Protein AF-A0A954FSQ7-F1 (afdb_monomer_lite)

Secondary structure (DSSP, 8-state):
--PPPP-----IIIIIHHSTT----HHHHHHHHHHHHHHT---

pLDDT: mean 93.85, std 9.51, range [48.59, 98.38]

Structure (mmCIF, N/CA/C/O backbone):
data_AF-A0A954FSQ7-F1
#
_entry.id   AF-A0A954FSQ7-F1
#
loop_
_atom_site.group_PDB
_atom_site.id
_atom_site.type_symbol
_atom_site.label_atom_id
_atom_site.label_alt_id
_atom_site.label_comp_id
_atom_site.label_asym_id
_atom_site.label_entity_id
_atom_site.label_seq_id
_atom_site.pdbx_PDB_ins_code
_atom_site.Cartn_x
_atom_site.Cartn_y
_atom_site.Cartn_z
_atom_site.occupancy
_atom_site.B_iso_or_equiv
_atom_site.auth_seq_id
_atom_site.auth_comp_id
_atom_site.auth_asym_id
_atom_site.auth_atom_id
_atom_site.pdbx_PDB_model_num
ATOM 1 N N . MET A 1 1 ? -14.875 -7.560 27.977 1.00 48.59 1 MET A N 1
ATOM 2 C CA . MET A 1 1 ? -13.848 -6.519 27.797 1.00 48.59 1 MET A CA 1
ATOM 3 C C . MET A 1 1 ? -13.958 -6.046 26.365 1.00 48.59 1 MET A C 1
ATOM 5 O O . MET A 1 1 ? -13.741 -6.853 25.475 1.00 48.59 1 MET A O 1
ATOM 9 N N . THR A 1 2 ? -14.379 -4.812 26.124 1.00 62.72 2 THR A N 1
ATOM 10 C CA . THR A 1 2 ? -14.203 -4.187 24.809 1.00 62.72 2 THR A CA 1
ATOM 11 C C . THR A 1 2 ? -12.807 -3.584 24.831 1.00 62.72 2 THR A C 1
ATOM 13 O O . THR A 1 2 ? -12.615 -2.518 25.405 1.00 62.72 2 THR A O 1
ATOM 16 N N . GLY A 1 3 ? -11.816 -4.352 24.379 1.00 73.75 3 GLY A N 1
ATOM 17 C CA . GLY A 1 3 ? -10.475 -3.815 24.162 1.00 73.75 3 GLY A CA 1
ATOM 18 C C . GLY A 1 3 ? -10.512 -2.851 22.983 1.00 73.75 3 GLY A C 1
ATOM 19 O O . GLY A 1 3 ? -11.283 -3.074 22.049 1.00 73.75 3 GLY A O 1
ATOM 20 N N . ASP A 1 4 ? -9.717 -1.788 23.042 1.00 86.88 4 ASP A N 1
ATOM 21 C CA . ASP A 1 4 ? -9.593 -0.851 21.930 1.00 86.88 4 ASP A CA 1
A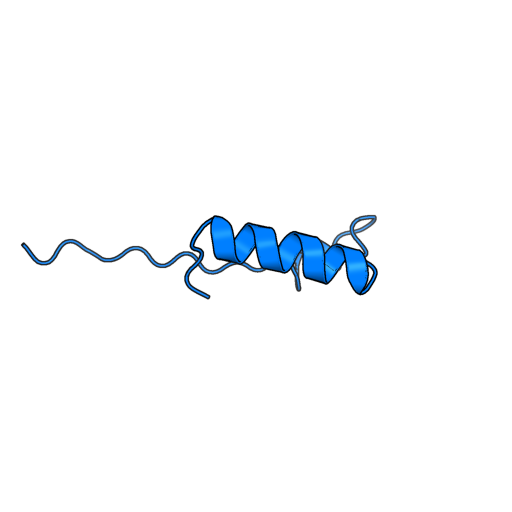TOM 22 C C . ASP A 1 4 ? -9.095 -1.608 20.690 1.00 86.88 4 ASP A C 1
ATOM 24 O O . ASP A 1 4 ? -8.032 -2.234 20.711 1.00 86.88 4 ASP A O 1
ATOM 28 N N . GLN A 1 5 ? -9.896 -1.605 19.622 1.00 89.44 5 GLN A N 1
ATOM 29 C CA . GLN A 1 5 ? -9.513 -2.207 18.350 1.00 89.44 5 GLN A CA 1
ATOM 30 C C . GLN A 1 5 ? -8.497 -1.292 17.662 1.00 89.44 5 GLN A C 1
ATOM 32 O O . GLN A 1 5 ? -8.793 -0.131 17.377 1.00 89.44 5 GLN A O 1
ATOM 37 N N . ILE A 1 6 ? -7.305 -1.820 17.386 1.00 92.38 6 ILE A N 1
ATOM 38 C CA . ILE A 1 6 ? -6.298 -1.147 16.563 1.00 92.38 6 ILE A CA 1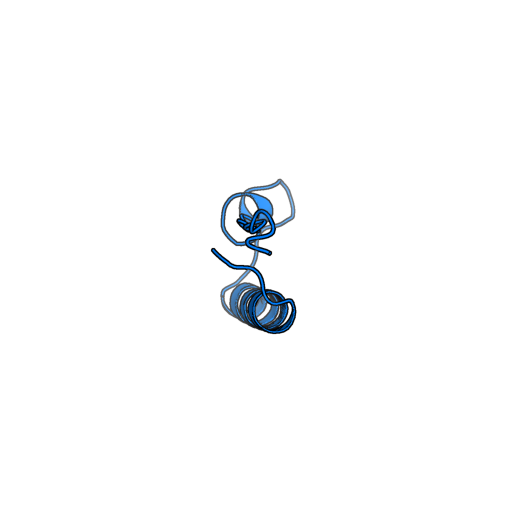
ATOM 39 C C . ILE A 1 6 ? -6.588 -1.489 15.104 1.00 92.38 6 ILE A C 1
ATOM 41 O O . ILE A 1 6 ? -6.783 -2.657 14.785 1.00 92.38 6 ILE A O 1
ATOM 45 N N . ILE A 1 7 ? -6.612 -0.465 14.251 1.00 95.25 7 ILE A N 1
ATOM 46 C CA . ILE A 1 7 ? -6.799 -0.593 12.804 1.00 95.25 7 ILE A CA 1
ATOM 47 C C . ILE A 1 7 ? -5.463 -0.285 12.128 1.00 95.25 7 ILE A C 1
ATOM 49 O O . ILE A 1 7 ? -4.879 0.776 12.370 1.00 95.25 7 ILE A O 1
ATOM 53 N N . ILE A 1 8 ? -4.989 -1.192 11.282 1.00 96.38 8 ILE A N 1
ATOM 54 C CA . ILE A 1 8 ? -3.802 -1.018 10.448 1.00 96.38 8 ILE A CA 1
ATOM 55 C C . ILE A 1 8 ? -4.249 -0.556 9.060 1.00 96.38 8 ILE A C 1
ATOM 57 O O . ILE A 1 8 ? -4.835 -1.329 8.304 1.00 96.38 8 ILE A O 1
ATOM 61 N N . PHE A 1 9 ? -3.952 0.705 8.739 1.00 97.25 9 PHE A N 1
ATOM 62 C CA . PHE A 1 9 ? -4.147 1.277 7.406 1.00 97.25 9 PHE A CA 1
ATOM 63 C C . PHE A 1 9 ? -2.829 1.233 6.625 1.00 97.25 9 PHE A C 1
ATOM 65 O O . PHE A 1 9 ? -1.881 1.942 6.977 1.00 97.25 9 PHE A O 1
ATOM 72 N N . ASP A 1 10 ? -2.761 0.400 5.590 1.00 97.88 10 ASP A N 1
ATOM 73 C CA . ASP A 1 10 ? -1.592 0.237 4.733 1.00 97.88 10 ASP A CA 1
ATOM 74 C C . ASP A 1 10 ? -1.640 1.188 3.527 1.00 97.88 10 ASP A C 1
ATOM 76 O O . ASP A 1 10 ? -2.635 1.305 2.813 1.00 97.88 10 ASP A O 1
ATOM 80 N N . THR A 1 11 ? -0.526 1.873 3.263 1.00 97.50 11 THR A N 1
ATOM 81 C CA . THR A 1 11 ? -0.383 2.771 2.105 1.00 97.50 11 THR A CA 1
ATOM 82 C C . THR A 1 11 ? 0.698 2.310 1.127 1.00 97.50 11 THR A C 1
ATOM 84 O O . THR A 1 11 ? 1.091 3.061 0.229 1.00 97.50 11 THR A O 1
ATOM 87 N N . THR A 1 12 ? 1.170 1.065 1.236 1.00 97.12 12 THR A N 1
ATOM 88 C CA . THR A 1 12 ? 2.310 0.531 0.477 1.00 97.12 12 THR A CA 1
ATOM 89 C C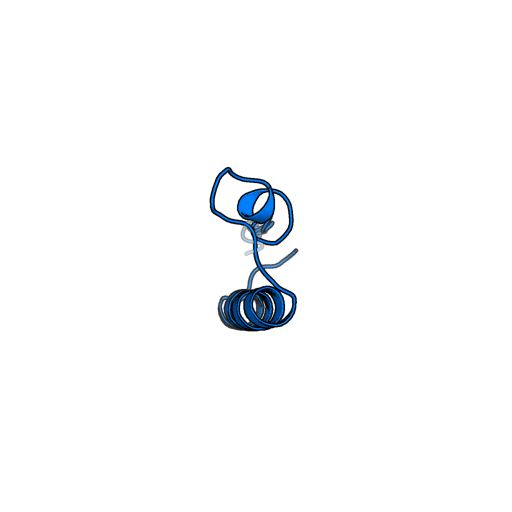 . THR A 1 12 ? 2.071 0.598 -1.032 1.00 97.12 12 THR A C 1
ATOM 91 O O . THR A 1 12 ? 2.930 1.059 -1.785 1.00 97.12 12 THR A O 1
ATOM 94 N N . LEU A 1 13 ? 0.880 0.212 -1.495 1.00 97.12 13 LEU A N 1
ATOM 95 C CA . LEU A 1 13 ? 0.537 0.202 -2.925 1.00 97.12 13 LEU A CA 1
ATOM 96 C C . LEU A 1 13 ? 0.205 1.580 -3.513 1.00 97.12 13 LEU A C 1
ATOM 98 O O . LEU A 1 13 ? -0.084 1.663 -4.705 1.00 97.12 13 LEU A O 1
ATOM 102 N N . ARG A 1 14 ? 0.239 2.647 -2.707 1.00 96.62 14 ARG A N 1
ATOM 103 C CA . ARG A 1 14 ? -0.018 4.023 -3.145 1.00 96.62 14 ARG A CA 1
ATOM 104 C C . ARG A 1 14 ? 1.185 4.918 -2.884 1.00 96.62 14 ARG A C 1
ATOM 106 O O . ARG A 1 14 ? 1.802 5.407 -3.822 1.00 96.62 14 ARG A O 1
ATOM 113 N N . ASP A 1 15 ? 1.513 5.125 -1.617 1.00 96.38 15 ASP A N 1
ATOM 114 C CA . ASP A 1 15 ? 2.574 6.037 -1.196 1.00 96.38 15 ASP A CA 1
ATOM 115 C C . ASP A 1 15 ? 3.939 5.354 -1.347 1.00 96.38 15 ASP A C 1
ATOM 117 O O . ASP A 1 15 ? 4.906 5.959 -1.816 1.00 96.38 15 ASP A O 1
ATOM 121 N N . GLY A 1 16 ? 4.001 4.056 -1.026 1.00 95.69 16 GLY A N 1
ATOM 122 C CA . GLY A 1 16 ? 5.199 3.243 -1.219 1.00 95.69 16 GLY A CA 1
ATOM 123 C C . GLY A 1 16 ? 5.633 3.206 -2.684 1.00 95.69 16 GLY A C 1
ATOM 124 O O . GLY A 1 16 ? 6.785 3.506 -2.984 1.00 95.69 16 GLY A O 1
ATOM 125 N N . GLU A 1 17 ? 4.713 2.941 -3.617 1.00 96.56 17 GLU A N 1
ATOM 126 C CA . GLU A 1 17 ? 5.055 2.899 -5.049 1.00 96.56 17 GLU A CA 1
ATOM 127 C C . GLU A 1 17 ? 5.490 4.253 -5.640 1.00 96.56 17 GLU A C 1
ATOM 129 O O . GLU A 1 17 ? 6.199 4.296 -6.649 1.00 96.56 17 GLU A O 1
ATOM 134 N N . GLN A 1 18 ? 5.065 5.359 -5.021 1.00 95.38 18 GLN A N 1
ATOM 135 C CA . GLN A 1 18 ? 5.426 6.721 -5.421 1.00 95.38 18 GLN A CA 1
ATOM 136 C C . GLN A 1 18 ? 6.802 7.141 -4.894 1.00 95.38 18 GLN A C 1
ATOM 138 O O . GLN A 1 18 ? 7.344 8.161 -5.328 1.00 95.38 18 GLN A O 1
ATOM 143 N N . SER A 1 19 ? 7.388 6.360 -3.982 1.00 96.19 19 SER A N 1
ATOM 144 C CA . SER A 1 19 ? 8.733 6.615 -3.478 1.00 96.19 19 SER A CA 1
ATOM 145 C C . SER A 1 19 ? 9.782 6.397 -4.581 1.00 96.19 19 SER A C 1
ATOM 147 O O . SER A 1 19 ? 9.663 5.460 -5.380 1.00 96.19 19 SER A O 1
ATOM 149 N N . PRO A 1 20 ? 10.835 7.236 -4.660 1.00 96.56 20 PRO A N 1
ATOM 150 C CA . PRO A 1 20 ? 11.866 7.107 -5.686 1.00 96.56 20 PRO A CA 1
ATOM 151 C C . PRO A 1 20 ? 12.509 5.717 -5.690 1.00 96.56 20 PRO A C 1
ATOM 153 O O . PRO A 1 20 ? 13.052 5.272 -4.683 1.00 96.56 20 PRO A O 1
ATOM 156 N N . GLY A 1 21 ? 12.469 5.040 -6.839 1.00 95.00 21 GLY A N 1
ATOM 157 C CA . GLY A 1 21 ? 13.033 3.695 -6.994 1.00 95.00 21 GLY A CA 1
ATOM 158 C C . GLY A 1 21 ? 12.145 2.552 -6.488 1.00 95.00 21 GLY A C 1
ATOM 159 O O . GLY A 1 21 ? 12.561 1.403 -6.579 1.00 95.00 21 GLY A O 1
ATOM 160 N N . CYS A 1 22 ? 10.929 2.838 -6.012 1.00 95.25 22 CYS A N 1
ATOM 161 C CA . CYS A 1 22 ? 9.972 1.837 -5.525 1.00 95.25 22 CYS A CA 1
ATOM 162 C C . CYS A 1 22 ? 8.800 1.590 -6.488 1.00 95.25 22 CYS A C 1
ATOM 164 O O . CYS A 1 22 ? 7.795 1.001 -6.097 1.00 95.25 22 CYS A O 1
ATOM 166 N N . SER A 1 23 ? 8.911 2.030 -7.745 1.00 95.94 23 SER A N 1
ATOM 167 C CA . SER A 1 23 ? 7.882 1.794 -8.760 1.00 95.94 23 SER A CA 1
ATOM 168 C C . SER A 1 23 ? 7.657 0.302 -8.980 1.00 95.94 23 SER A C 1
ATOM 170 O O . SER A 1 23 ? 8.603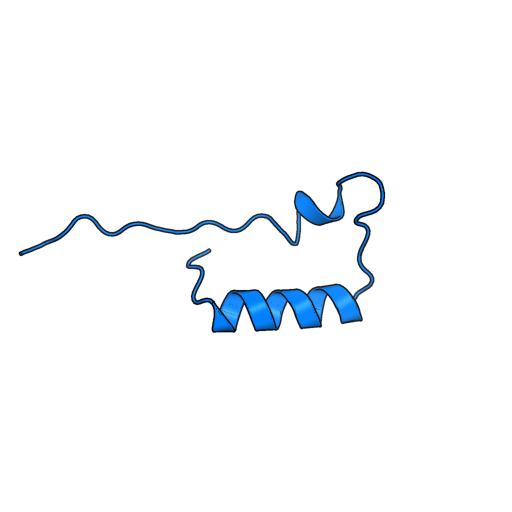 -0.438 -9.237 1.00 95.94 23 SER A O 1
ATOM 172 N N . MET A 1 24 ? 6.393 -0.112 -8.927 1.00 97.00 24 MET A N 1
ATOM 173 C CA . MET A 1 24 ? 5.986 -1.502 -9.104 1.00 97.00 24 MET A CA 1
ATOM 174 C C . MET A 1 24 ? 5.195 -1.669 -10.396 1.00 97.00 24 MET A C 1
ATOM 176 O O . MET A 1 24 ? 4.283 -0.894 -10.700 1.00 97.00 24 MET A O 1
ATOM 180 N N . ASN A 1 25 ? 5.488 -2.726 -11.141 1.00 97.50 25 ASN A N 1
ATOM 181 C CA . ASN A 1 25 ? 4.622 -3.170 -12.223 1.00 97.50 25 ASN A CA 1
ATOM 182 C C . ASN A 1 25 ? 3.378 -3.893 -11.670 1.00 97.50 25 ASN A C 1
ATOM 184 O O . ASN A 1 25 ? 3.289 -4.238 -10.492 1.00 97.50 25 ASN A O 1
ATOM 188 N N . THR A 1 26 ? 2.392 -4.157 -12.529 1.00 98.00 26 THR A N 1
ATOM 189 C CA . THR A 1 26 ? 1.123 -4.784 -12.122 1.00 98.00 26 THR A CA 1
ATOM 190 C C . THR A 1 26 ? 1.304 -6.125 -11.408 1.00 98.00 26 THR A C 1
ATOM 192 O O . THR A 1 26 ? 0.553 -6.426 -10.485 1.00 98.00 26 THR A O 1
ATOM 195 N N . ARG A 1 27 ? 2.287 -6.936 -11.810 1.00 98.31 27 ARG A N 1
ATOM 196 C CA . ARG A 1 27 ? 2.541 -8.236 -11.182 1.00 98.31 27 ARG A CA 1
ATOM 197 C C . ARG A 1 27 ? 3.103 -8.066 -9.773 1.00 98.31 27 ARG A C 1
ATOM 199 O O . ARG A 1 27 ? 2.593 -8.700 -8.857 1.00 98.31 27 ARG A O 1
ATOM 206 N N . GLU A 1 28 ? 4.088 -7.191 -9.603 1.00 98.06 28 GLU A N 1
ATOM 207 C CA . GLU A 1 28 ? 4.682 -6.877 -8.295 1.00 98.06 28 GLU A CA 1
ATOM 208 C C . GLU A 1 28 ? 3.625 -6.331 -7.328 1.00 98.06 28 GLU A C 1
ATOM 210 O O . GLU A 1 28 ? 3.538 -6.782 -6.188 1.00 98.06 28 GLU A O 1
ATOM 215 N N . LYS A 1 29 ? 2.731 -5.455 -7.809 1.00 97.94 29 LYS A N 1
ATOM 216 C CA . LYS A 1 29 ? 1.601 -4.961 -7.007 1.00 97.94 29 LYS A CA 1
ATOM 217 C C . LYS A 1 29 ? 0.691 -6.086 -6.517 1.00 97.94 29 LYS A C 1
ATOM 219 O O . LYS A 1 29 ? 0.251 -6.054 -5.374 1.00 97.94 29 LYS A O 1
ATOM 224 N N . LEU A 1 30 ? 0.401 -7.081 -7.358 1.00 98.38 30 LEU A N 1
ATOM 225 C CA . LEU A 1 30 ? -0.426 -8.229 -6.969 1.00 98.38 30 LEU A CA 1
ATOM 226 C C . LEU A 1 30 ? 0.280 -9.143 -5.961 1.00 98.38 30 LEU A C 1
ATOM 228 O O . LEU A 1 30 ? -0.383 -9.719 -5.101 1.00 98.38 30 LEU A O 1
ATOM 232 N N . GLU A 1 31 ? 1.599 -9.294 -6.067 1.00 98.31 31 GLU A N 1
ATOM 233 C CA . GLU A 1 31 ? 2.400 -10.056 -5.104 1.00 98.31 31 GLU A CA 1
ATOM 234 C C . GLU A 1 31 ? 2.390 -9.368 -3.728 1.00 98.31 31 GLU A C 1
ATOM 236 O O . GLU A 1 31 ? 2.064 -10.013 -2.731 1.00 98.31 31 GLU A O 1
ATOM 241 N N . VAL A 1 32 ? 2.606 -8.049 -3.682 1.00 97.88 32 VAL A N 1
ATOM 242 C CA . VAL A 1 32 ? 2.505 -7.247 -2.449 1.00 97.88 32 VAL A CA 1
ATOM 243 C C . VAL A 1 32 ? 1.084 -7.264 -1.881 1.00 97.88 32 VAL A C 1
ATOM 245 O O . VAL A 1 32 ? 0.913 -7.504 -0.690 1.00 97.88 32 VAL A O 1
ATOM 248 N N . ALA A 1 33 ? 0.052 -7.093 -2.713 1.00 97.81 33 ALA A N 1
ATOM 249 C CA . ALA A 1 33 ? -1.344 -7.126 -2.267 1.00 97.81 33 ALA A CA 1
ATOM 250 C C . ALA A 1 33 ? -1.702 -8.443 -1.560 1.00 97.81 33 ALA A C 1
ATOM 252 O O . ALA A 1 33 ? -2.378 -8.436 -0.536 1.00 97.81 33 ALA A O 1
ATOM 253 N N . ARG A 1 34 ? -1.230 -9.582 -2.083 1.00 98.31 34 ARG A N 1
ATOM 254 C CA . ARG A 1 34 ? -1.451 -10.893 -1.452 1.00 98.31 34 ARG A CA 1
ATOM 255 C C . ARG A 1 34 ? -0.753 -10.995 -0.101 1.00 98.31 34 ARG A C 1
ATOM 257 O O . ARG A 1 34 ? -1.360 -11.498 0.836 1.00 98.31 34 ARG A O 1
ATOM 264 N N . ALA A 1 35 ? 0.474 -10.486 -0.002 1.00 98.19 35 ALA A N 1
ATOM 265 C CA . ALA A 1 35 ? 1.212 -10.461 1.255 1.00 98.19 35 ALA A CA 1
ATOM 266 C C . ALA A 1 35 ? 0.525 -9.574 2.309 1.00 98.19 35 ALA A C 1
ATOM 268 O O . ALA A 1 35 ? 0.436 -9.970 3.465 1.00 98.19 35 ALA A O 1
ATOM 269 N N . LEU A 1 36 ? -0.016 -8.415 1.914 1.00 98.06 36 LEU A N 1
ATOM 270 C CA . LEU A 1 36 ? -0.777 -7.533 2.808 1.00 98.06 36 LEU A CA 1
ATOM 271 C C . LEU A 1 36 ? -2.056 -8.206 3.327 1.00 98.06 36 LEU A C 1
ATOM 273 O O . LEU A 1 36 ? -2.352 -8.137 4.518 1.00 98.06 36 LEU A O 1
ATOM 277 N N . VAL A 1 37 ? -2.776 -8.920 2.456 1.00 97.00 37 VAL A N 1
ATOM 278 C CA . VAL A 1 37 ? -3.957 -9.708 2.849 1.00 97.00 37 VAL A CA 1
ATOM 279 C C . VAL A 1 37 ? -3.583 -10.831 3.819 1.00 97.00 37 VAL A C 1
ATOM 281 O O . VAL A 1 37 ? -4.281 -11.035 4.807 1.00 97.00 37 VAL A O 1
ATOM 284 N N . GLU A 1 38 ? -2.485 -11.549 3.569 1.00 97.88 38 GLU A N 1
ATOM 285 C CA . GLU A 1 38 ? -1.997 -12.610 4.462 1.00 97.88 38 GLU A CA 1
ATOM 286 C C . GLU A 1 38 ? -1.531 -12.062 5.820 1.00 97.88 38 GLU A C 1
ATOM 288 O O . GLU A 1 38 ? -1.735 -12.705 6.849 1.00 97.88 38 GLU A O 1
ATOM 293 N N . LEU A 1 39 ? -0.966 -10.851 5.835 1.00 97.31 39 LEU A N 1
ATOM 294 C CA . LEU A 1 39 ? -0.569 -10.142 7.052 1.00 97.31 39 LEU A CA 1
ATOM 295 C C . LEU A 1 39 ? -1.774 -9.682 7.892 1.00 97.31 39 LEU A C 1
ATOM 297 O O . LEU A 1 39 ? -1.625 -9.462 9.093 1.00 97.31 39 LEU A O 1
ATOM 301 N N . GLY A 1 40 ? -2.958 -9.568 7.283 1.00 95.75 40 GLY A N 1
ATOM 302 C CA . GLY A 1 40 ? -4.191 -9.180 7.965 1.00 95.75 40 GLY A CA 1
ATOM 303 C C . GLY A 1 40 ? -4.302 -7.680 8.235 1.00 95.75 40 GLY A C 1
ATOM 304 O O . GLY A 1 40 ? -4.823 -7.298 9.279 1.00 95.75 40 GLY A O 1
ATOM 305 N N . VAL A 1 41 ? -3.801 -6.834 7.325 1.00 96.06 41 VAL A N 1
ATOM 306 C CA . VAL A 1 41 ? -4.061 -5.383 7.387 1.00 96.06 41 VAL A CA 1
ATOM 307 C C . VAL A 1 41 ? -5.550 -5.099 7.168 1.00 96.06 41 VAL A C 1
ATOM 309 O O . VAL A 1 41 ? -6.223 -5.825 6.433 1.00 96.06 41 VAL A O 1
ATOM 312 N N . ASP A 1 42 ? -6.073 -4.057 7.813 1.00 94.88 42 ASP A N 1
ATOM 313 C CA . ASP A 1 42 ? -7.510 -3.780 7.812 1.00 94.88 42 ASP A CA 1
ATOM 314 C C . ASP A 1 42 ? -7.966 -3.002 6.572 1.00 94.88 42 ASP A C 1
ATOM 316 O O . ASP A 1 42 ? -9.047 -3.271 6.039 1.00 94.88 42 ASP A O 1
ATOM 320 N N . VAL A 1 43 ? -7.178 -2.007 6.143 1.00 91.06 43 VAL A N 1
ATOM 321 C CA . VAL A 1 43 ? -7.534 -1.060 5.071 1.00 91.06 43 VAL A CA 1
ATOM 322 C C . VAL A 1 43 ? -6.316 -0.722 4.226 1.00 91.06 43 VAL A C 1
ATOM 324 O O . VAL A 1 43 ? -5.245 -0.505 4.829 1.00 91.06 43 VAL A O 1
#

Radius of gyration: 13.17 Å; chains: 1; bounding box: 27×20×40 Å

Foldseek 3Di:
DPDDDDAADDCCLPVVCVPVPRPDDPVRSVVVVVVCVVVPHHD

Sequence (43 aa):
MTGDQIIIFDTTLRDGEQSPGCSMNTREKLEVARALVELGVDV

=== Feature glossary ===
Reading guide. The protein is de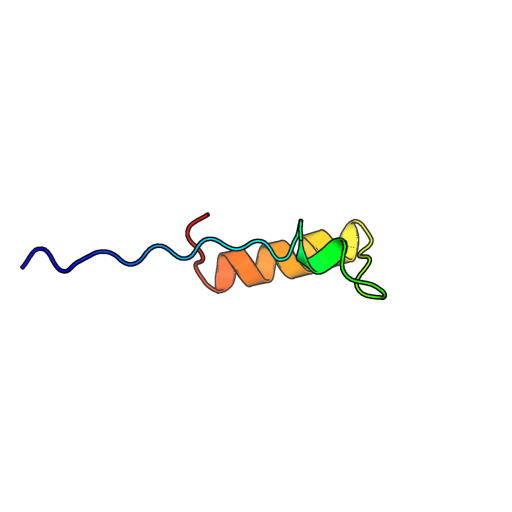scribed through the following features:

Foldseek 3Di. A 3Di character summarizes, for each residue, the relative orientation of the Cα frame of its nearest spatial neighbor. Because it encodes fold topology rather than chemistry, 3Di alignments detect remote structural similarity that sequence alignment misses.

Contact-map, Ramachandran, and PAE plots. Plot images: a contact map (which residues are close in 3D, as an N×N binary image), a Ramachandran scatter (backbone torsion angles, revealing secondary-structure composition at a glance), and — for AlphaFold structures — a PAE heatmap (pairwise prediction confidence).

Radius of gyration, Cα contacts, bounding box. Radius of gyration (Rg) is the root-mean-square distance of Cα atoms from their centroid — a single number for overall size and compactness. A globular domain of N residues has Rg ≈ 2.2·N^0.38 Å; an extended or disordered chain has a much larger Rg. The Cα contact count is the number of residue pairs whose Cα atoms are within 8 Å and are more than four positions apart in sequence — a standard proxy for tertiary packing density. The bounding box is the smallest axis-aligned box enclosing all Cα atoms.

Secondary structure (8-state, DSSP). Eight-state secondary structure (DSSP): H is the canonical α-helix, G the tighter 3₁₀-helix, I the wider π-helix; E/B are β-structure, T and S are turns and bends, and '-' is everything else. DSSP derives these from the pattern of main-chain N–H···O=C hydrogen bonds, not from the sequence.

B-factor. B-factor (Debye–Waller factor) reflects atomic displacement in the crystal lattice. It is an experimental observable (units Å²), not a prediction; low values mean the atom is pinned down, high values mean it moves or is heterogeneous across the crystal.

pLDDT. pLDDT is the predicted lDDT-Cα score: AlphaFold's confidence that the local environment of each residue (all inter-atomic distances within 15 Å) is correctly placed. It is a per-residue number between 0 and 100, with higher meaning more reliable.

Nearest PDB structures. Nearest PDB neighbors are the top structural matches found by Foldseek when searching this structure against the entire Protein Data Bank. Each hit reports a TM-score (0 to 1; >0.5 almost always implies the same fold) and an E-value. These are *structural* homologs — they may share no detectable sequence similarity.

Solvent-accessible surface area. Accessible surface area quantifies burial. A residue with SASA near zero is packed into the hydrophobic core; one with SASA >100 Å² sits on the surface. Computed here via the Shrake–Rupley numerical algorithm with a 1.4 Å probe.

Rendered structure images. Structure images are PyMOL renders from six orthogonal camera directions. Cartoon representation draws helices as coils and strands as arrows; sticks shows the backbone as bonds; surface shows the solvent-excluded envelope. Rainbow coloring maps sequence position to hue (blue→red, N→C); chain coloring assigns a distinct color per polypeptide.

Backbone torsions (φ/ψ). φ (phi) and ψ (psi) are the two rotatable backbone dihedrals per residue: φ is the C(i-1)–N–Cα–C torsion, ψ is the N–Cα–C–N(i+1) torsion, both in degrees on (−180°, 180°]. α-helical residues cluster near (−60°, −45°); β-strand residues near (−120°, +130°). A Ramachandran plot is simply a scatter of (φ, ψ) for every residue.

Predicted aligned error. Predicted Aligned Error (PAE) is an AlphaFold confidence matrix: entry (i, j) is the expected error in the position of residue j, in ångströms, when the prediction is superimposed on the true structure at residue i. Low PAE within a block of residues means that block is internally rigid and well-predicted; high PAE between two blocks means their relative placement is uncertain even if each block individually is confident.

mmCIF coordinates. Structure coordinates are given as an mmCIF _atom_site loop: one row per atom with element, residue name, chain id, sequence number, and x/y/z position in Å. Only the four main-chain atoms per residue are included here; side chains are omitted to keep the record compact.

InterPro / GO / CATH / organism. Database cross-references. InterPro integrates a dozen domain/family signature databases into unified entries with residue-range hits. GO terms attach function/process/location labels with evidence codes. CATH codes position the fold in a four-level structural taxonomy. Organism is the NCBI-taxonomy species name.

Secondary structure (3-state, P-SEA). SS3 is a coarse helix/strand/coil call (letters a/b/c) made by the P-SEA algorithm from inter-Cα distances and dihedrals. It is less detailed than DSSP but needs only Cα positions.

Sequence. Sequence gives the chain of amino acids in standard o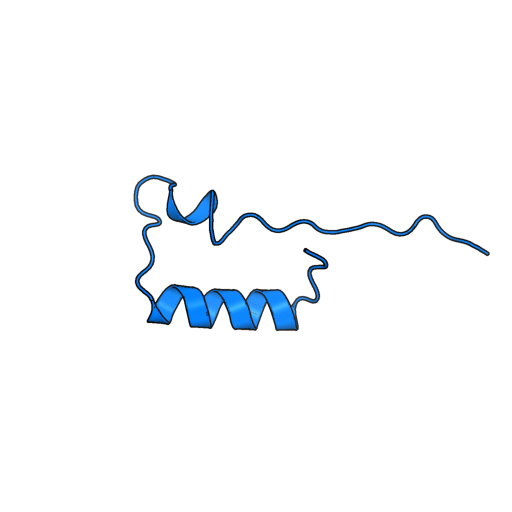ne-letter code (A=alanine, C=cysteine, …, Y=tyrosine), read N→C. It is the only feature that is directly encoded by the gene; all structural features are derived from the folded form of this sequence.